Protein AF-Q5H669-F1 (afdb_monomer_lite)

Foldseek 3Di:
DDDDDDDDDDDPDPDDPPPPPCVQDPPDQDPVRLCVQLVDQVSLLVVLQCVVCVPADADPPPRDRAWDWDDDPNFIWTAHPVPRDIDGSCPPHPCPPPPDRSSVVSVVVRVVVNDHPDD

InterPro domains:
  IPR024442 Transposase, zinc-ribbon [PF12760] (42-86)

Radius of gyration: 26.29 Å; chains: 1; bounding box: 46×42×92 Å

Structure (mmCIF, N/CA/C/O backbone):
data_AF-Q5H669-F1
#
_entry.id   AF-Q5H669-F1
#
loop_
_atom_site.group_PDB
_atom_site.id
_atom_site.type_symbol
_atom_site.label_atom_id
_atom_site.label_alt_id
_atom_site.label_comp_id
_atom_site.label_asym_id
_atom_site.label_entity_id
_atom_site.label_seq_id
_atom_site.pdbx_PDB_ins_code
_atom_site.Cartn_x
_atom_site.Cartn_y
_atom_site.Cartn_z
_atom_site.occupancy
_atom_site.B_iso_or_equiv
_atom_site.auth_seq_id
_atom_site.auth_comp_id
_atom_site.auth_asym_id
_atom_site.auth_atom_id
_atom_site.pdbx_PDB_model_num
ATOM 1 N N . MET A 1 1 ? -26.158 -31.136 73.755 1.00 39.41 1 MET A N 1
ATOM 2 C CA . MET A 1 1 ? -25.946 -29.888 72.985 1.00 39.41 1 MET A CA 1
ATOM 3 C C . MET A 1 1 ? -26.723 -30.039 71.679 1.00 39.41 1 MET A C 1
ATOM 5 O O . MET A 1 1 ? -26.449 -30.995 70.977 1.00 39.41 1 MET A O 1
ATOM 9 N N . ARG A 1 2 ? -27.925 -29.436 71.608 1.00 33.06 2 ARG A N 1
ATOM 10 C CA . ARG A 1 2 ? -28.335 -28.363 70.656 1.00 33.06 2 ARG A CA 1
ATOM 11 C C . ARG A 1 2 ? -28.203 -28.812 69.182 1.00 33.06 2 ARG A C 1
ATOM 13 O O . ARG A 1 2 ? -27.090 -29.071 68.757 1.00 33.06 2 ARG A O 1
ATOM 20 N N . ALA A 1 3 ? -29.296 -29.130 68.469 1.00 31.98 3 ALA A N 1
ATOM 21 C CA . ALA A 1 3 ? -30.219 -28.200 67.771 1.00 31.98 3 ALA A CA 1
ATOM 22 C C . ALA A 1 3 ? -29.449 -27.351 66.725 1.00 31.98 3 ALA A C 1
ATOM 24 O O . ALA A 1 3 ? -28.397 -26.831 67.063 1.00 31.98 3 ALA A O 1
ATOM 25 N N . ASP A 1 4 ? -29.849 -27.123 65.473 1.00 35.94 4 ASP A N 1
ATOM 26 C CA . ASP A 1 4 ? -31.152 -27.145 64.809 1.00 35.94 4 ASP A CA 1
ATOM 27 C C . ASP A 1 4 ? -30.944 -26.831 63.299 1.00 35.94 4 ASP A C 1
ATOM 29 O O . ASP A 1 4 ? -29.912 -26.272 62.935 1.00 35.94 4 ASP A O 1
ATOM 33 N N . ARG A 1 5 ? -31.983 -27.090 62.491 1.00 38.28 5 ARG A N 1
ATOM 34 C CA . ARG A 1 5 ? -32.476 -26.297 61.336 1.00 38.28 5 ARG A CA 1
ATOM 35 C C . ARG A 1 5 ? -31.602 -25.947 60.115 1.00 38.28 5 ARG A C 1
ATOM 37 O O . ARG A 1 5 ? -30.738 -25.088 60.190 1.00 38.28 5 ARG A O 1
ATOM 44 N N . SER A 1 6 ? -32.127 -26.402 58.963 1.00 30.30 6 SER A N 1
ATOM 45 C CA . SER A 1 6 ? -32.455 -25.613 57.748 1.00 30.30 6 SER A CA 1
ATOM 46 C C . SER A 1 6 ? -31.275 -24.990 56.954 1.00 30.30 6 SER A C 1
ATOM 48 O O . SER A 1 6 ? -30.238 -24.680 57.500 1.00 30.30 6 SER A O 1
ATOM 50 N N . MET A 1 7 ? -31.290 -24.766 55.639 1.00 33.22 7 MET A N 1
ATOM 51 C CA . MET A 1 7 ? -32.346 -24.396 54.704 1.00 33.22 7 MET A CA 1
ATOM 52 C C . MET A 1 7 ? -31.971 -24.812 53.269 1.00 33.22 7 MET A C 1
ATOM 54 O O . MET A 1 7 ? -30.809 -24.836 52.876 1.00 33.22 7 MET A O 1
ATOM 58 N N . VAL A 1 8 ? -33.024 -25.070 52.504 1.00 39.28 8 VAL A N 1
ATOM 59 C CA . VAL A 1 8 ? -33.165 -25.035 51.043 1.00 39.28 8 VAL A CA 1
ATOM 60 C C . VAL A 1 8 ? -32.332 -23.932 50.359 1.00 39.28 8 VAL A C 1
ATOM 62 O O . VAL A 1 8 ? -32.359 -22.784 50.792 1.00 39.28 8 VAL A O 1
ATOM 65 N N . GLY A 1 9 ? -31.701 -24.247 49.222 1.00 34.09 9 GLY A N 1
ATOM 66 C CA . GLY A 1 9 ? -31.173 -23.262 48.266 1.00 34.09 9 GLY A CA 1
ATOM 67 C C . GLY A 1 9 ? -30.455 -23.926 47.083 1.00 34.09 9 GLY A C 1
ATOM 68 O O . GLY A 1 9 ? -29.857 -24.976 47.276 1.00 34.09 9 GLY A O 1
ATOM 69 N N . PRO A 1 10 ? -30.579 -23.411 45.849 1.00 42.34 10 PRO A N 1
ATOM 70 C CA . PRO A 1 10 ? -31.161 -24.201 44.772 1.00 42.34 10 PRO A CA 1
ATOM 71 C C . PRO A 1 10 ? -30.143 -24.828 43.818 1.00 42.34 10 PRO A C 1
ATOM 73 O O . PRO A 1 10 ? -29.050 -24.317 43.588 1.00 42.34 10 PRO A O 1
ATOM 76 N N . SER A 1 11 ? -30.599 -25.914 43.198 1.00 47.78 11 SER A N 1
ATOM 77 C CA . SER A 1 11 ? -30.165 -26.445 41.913 1.00 47.78 11 SER A CA 1
ATOM 78 C C . SER A 1 11 ? -29.749 -25.317 40.964 1.00 47.78 11 SER A C 1
ATOM 80 O O . SER A 1 11 ? -30.604 -24.631 40.401 1.00 47.78 11 SER A O 1
ATOM 82 N N . LEU A 1 12 ? -28.442 -25.124 40.767 1.00 39.88 12 LEU A N 1
ATOM 83 C CA . LEU A 1 12 ? -27.946 -24.276 39.688 1.00 39.88 12 LEU A CA 1
ATOM 84 C C . LEU A 1 12 ? -28.103 -25.051 38.386 1.00 39.88 12 LEU A C 1
ATOM 86 O O . LEU A 1 12 ? -27.281 -25.862 37.963 1.00 39.88 12 LEU A O 1
ATOM 90 N N . HIS A 1 13 ? -29.299 -24.824 37.866 1.00 42.03 13 HIS A N 1
ATOM 91 C CA . HIS A 1 13 ? -29.835 -25.134 36.568 1.00 42.03 13 HIS A CA 1
ATOM 92 C C . HIS A 1 13 ? -28.755 -25.106 35.486 1.00 42.03 13 HIS A C 1
ATOM 94 O O . HIS A 1 13 ? -27.937 -24.190 35.388 1.00 42.03 13 HIS A O 1
ATOM 100 N N . ARG A 1 14 ? -28.826 -26.123 34.634 1.00 45.94 14 ARG A N 1
ATOM 101 C CA . ARG A 1 14 ? -28.154 -26.289 33.349 1.00 45.94 14 ARG A CA 1
ATOM 102 C C . ARG A 1 14 ? -28.644 -25.235 32.338 1.00 45.94 14 ARG A C 1
ATOM 104 O O . ARG A 1 14 ? -28.899 -25.564 31.196 1.00 45.94 14 ARG A O 1
ATOM 111 N N . ASP A 1 15 ? -28.774 -23.977 32.747 1.00 42.88 15 ASP A N 1
ATOM 112 C CA . ASP A 1 15 ? -29.397 -22.909 31.970 1.00 42.88 15 ASP A CA 1
ATOM 113 C C . ASP A 1 15 ? -28.736 -21.571 32.288 1.00 42.88 15 ASP A C 1
ATOM 115 O O . ASP A 1 15 ? -29.270 -20.728 33.000 1.00 42.88 15 ASP A O 1
ATOM 119 N N . GLN A 1 16 ? -27.540 -21.378 31.739 1.00 43.59 16 GLN A N 1
ATOM 120 C CA . GLN A 1 16 ? -27.109 -20.062 31.264 1.00 43.59 16 GLN A CA 1
ATOM 121 C C . GLN A 1 16 ? -25.986 -20.211 30.233 1.00 43.59 16 GLN A C 1
ATOM 123 O O . GLN A 1 16 ? -24.957 -19.539 30.259 1.00 43.59 16 GLN A O 1
ATOM 128 N N . ILE A 1 17 ? -26.218 -21.071 29.238 1.00 46.16 17 ILE A N 1
ATOM 129 C CA . ILE A 1 17 ? -25.703 -20.761 27.908 1.00 46.16 17 ILE A CA 1
ATOM 130 C C . ILE A 1 17 ? -26.528 -19.551 27.479 1.00 46.16 17 ILE A C 1
ATOM 132 O O . ILE A 1 17 ? -27.633 -19.703 26.963 1.00 46.16 17 ILE A O 1
ATOM 136 N N . MET A 1 18 ? -26.032 -18.341 27.765 1.00 39.12 18 MET A N 1
ATOM 137 C CA . MET A 1 18 ? -26.493 -17.148 27.061 1.00 39.12 18 MET A CA 1
ATOM 138 C C . MET A 1 18 ? -26.518 -17.542 25.592 1.00 39.12 18 MET A C 1
ATOM 140 O O . MET A 1 18 ? -25.489 -17.977 25.070 1.00 39.12 18 MET A O 1
ATOM 144 N N . ALA A 1 19 ? -27.698 -17.516 24.974 1.00 44.31 19 ALA A N 1
ATOM 145 C CA . ALA A 1 19 ? -27.886 -17.889 23.585 1.00 44.31 19 ALA A CA 1
ATOM 146 C C . ALA A 1 19 ? -27.077 -16.911 22.728 1.00 44.31 19 ALA A C 1
ATOM 148 O O . ALA A 1 19 ? -27.572 -15.885 22.271 1.00 44.31 19 ALA A O 1
ATOM 149 N N . MET A 1 20 ? -25.785 -17.200 22.573 1.00 44.91 20 MET A N 1
ATOM 150 C CA . MET A 1 20 ? -24.870 -16.469 21.725 1.00 44.91 20 MET A CA 1
ATOM 151 C C . MET A 1 20 ? -25.367 -16.717 20.317 1.00 44.91 20 MET A C 1
ATOM 153 O O . MET A 1 20 ? -25.094 -17.755 19.711 1.00 44.91 20 MET A O 1
ATOM 157 N N . ASN A 1 21 ? -26.161 -15.780 19.816 1.00 50.25 21 ASN A N 1
ATOM 158 C CA . ASN A 1 21 ? -26.589 -15.795 18.442 1.00 50.25 21 ASN A CA 1
ATOM 159 C C . ASN A 1 21 ? -25.312 -15.795 17.590 1.00 50.25 21 ASN A C 1
ATOM 161 O O . ASN A 1 21 ? -24.580 -14.807 17.531 1.00 50.25 21 ASN A O 1
ATOM 165 N N . ARG A 1 22 ? -25.010 -16.933 16.959 1.00 47.12 22 ARG A N 1
ATOM 166 C CA . ARG A 1 22 ? -23.805 -17.114 16.134 1.00 47.12 22 ARG A CA 1
ATOM 167 C C . ARG A 1 22 ? -23.738 -16.104 14.981 1.00 47.12 22 ARG A C 1
ATOM 169 O O . ARG A 1 22 ? -22.657 -15.844 14.468 1.00 47.12 22 ARG A O 1
ATOM 176 N N . VAL A 1 23 ? -24.872 -15.498 14.612 1.00 49.41 23 VAL A N 1
ATOM 177 C CA . VAL A 1 23 ? -24.957 -14.403 13.634 1.00 49.41 23 VAL A CA 1
ATOM 178 C C . VAL A 1 23 ? -24.550 -13.052 14.247 1.00 49.41 23 VAL A C 1
ATOM 180 O O . VAL A 1 23 ? -24.017 -12.208 13.532 1.00 49.41 23 VAL A O 1
ATOM 183 N N . GLN A 1 24 ? -24.754 -12.846 15.556 1.00 47.97 24 GLN A N 1
ATOM 184 C CA . GLN A 1 24 ? -24.319 -11.646 16.293 1.00 47.97 24 GLN A CA 1
ATOM 185 C C . GLN A 1 24 ? -22.823 -11.681 16.651 1.00 47.97 24 GLN A C 1
ATOM 187 O O . GLN A 1 24 ? -22.191 -10.632 16.733 1.00 47.97 24 GLN A O 1
ATOM 192 N N . PHE A 1 25 ? -22.239 -12.873 16.808 1.00 49.97 25 PHE A N 1
ATOM 193 C CA . PHE A 1 25 ? -20.824 -13.061 17.140 1.00 49.97 25 PHE A CA 1
ATOM 194 C C . PHE A 1 25 ? -20.084 -13.790 16.019 1.00 49.97 25 PHE A C 1
ATOM 196 O O . PHE A 1 25 ? -19.598 -14.907 16.196 1.00 49.97 25 PHE A O 1
ATOM 203 N N . GLN A 1 26 ? -19.985 -13.167 14.844 1.00 50.19 26 GLN A N 1
ATOM 204 C CA . GLN A 1 26 ? -19.029 -13.651 13.850 1.00 50.19 26 GLN A CA 1
ATOM 205 C C . GLN A 1 26 ? -17.614 -13.564 14.443 1.00 50.19 26 GLN A C 1
ATOM 207 O O . GLN A 1 26 ? -17.241 -12.541 15.025 1.00 50.19 26 GLN A O 1
ATOM 212 N N . ALA A 1 27 ? -16.836 -14.643 14.317 1.00 58.41 27 ALA A N 1
ATOM 213 C CA . ALA A 1 27 ? -15.455 -14.739 14.787 1.00 58.41 27 ALA A CA 1
ATOM 214 C C . ALA A 1 27 ? -14.539 -13.819 13.958 1.00 58.41 27 ALA A C 1
ATOM 216 O O . ALA A 1 27 ? -13.837 -14.247 13.047 1.00 58.41 27 ALA A O 1
ATOM 217 N N . GLY A 1 28 ? -14.601 -12.522 14.245 1.00 69.44 28 GLY A N 1
ATOM 218 C CA . GLY A 1 28 ? -13.731 -11.503 13.679 1.00 69.44 28 GLY A CA 1
ATOM 219 C C . GLY A 1 28 ? -12.547 -11.197 14.591 1.00 69.44 28 GLY A C 1
ATOM 220 O O . GLY A 1 28 ? -12.506 -11.572 15.763 1.00 69.44 28 GLY A O 1
ATOM 221 N N . LEU A 1 29 ? -11.583 -10.447 14.058 1.00 82.06 29 LEU A N 1
ATOM 222 C CA . LEU A 1 29 ? -10.490 -9.890 14.849 1.00 82.06 29 LEU A CA 1
ATOM 223 C C . LEU A 1 29 ? -11.065 -9.069 16.025 1.00 82.06 29 LEU A C 1
ATOM 225 O O . LEU A 1 29 ? -12.019 -8.303 15.853 1.00 82.06 29 LEU A O 1
ATOM 229 N N . SER A 1 30 ? -10.526 -9.236 17.236 1.00 86.88 30 SER A N 1
ATOM 230 C CA . SER A 1 30 ? -10.908 -8.397 18.383 1.00 86.88 30 SER A CA 1
ATOM 231 C C . SER A 1 30 ? -10.312 -6.991 18.247 1.00 86.88 30 SER A C 1
ATOM 233 O O . SER A 1 30 ? -9.322 -6.806 17.539 1.00 86.88 30 SER A O 1
ATOM 235 N N . LEU A 1 31 ? -10.869 -5.989 18.940 1.00 87.81 31 LEU A N 1
ATOM 236 C CA . LEU A 1 31 ? -10.346 -4.616 18.853 1.00 87.81 31 LEU A CA 1
ATOM 237 C C . LEU A 1 31 ? -8.905 -4.510 19.370 1.00 87.81 31 LEU A C 1
ATOM 239 O O . LEU A 1 31 ? -8.081 -3.931 18.663 1.00 87.81 31 LEU A O 1
ATOM 243 N N . PRO A 1 32 ? -8.543 -5.116 20.519 1.00 90.94 32 PRO A N 1
ATOM 244 C CA . PRO A 1 32 ? -7.150 -5.133 20.955 1.00 90.94 32 PRO A CA 1
ATOM 245 C C . PRO A 1 32 ? -6.222 -5.810 19.938 1.00 90.94 32 PRO A C 1
ATOM 247 O O . PRO A 1 32 ? -5.134 -5.306 19.662 1.00 90.94 32 PRO A O 1
ATOM 250 N N . ALA A 1 33 ? -6.657 -6.916 19.323 1.00 89.38 33 ALA A N 1
ATOM 251 C CA . ALA A 1 33 ? -5.865 -7.604 18.306 1.00 89.38 33 ALA A CA 1
ATOM 252 C C . ALA A 1 33 ? -5.722 -6.773 17.017 1.00 89.38 33 ALA A C 1
ATOM 254 O O . ALA A 1 33 ? -4.645 -6.751 16.421 1.00 89.38 33 ALA A O 1
ATOM 255 N N . PHE A 1 34 ? -6.765 -6.037 16.619 1.00 90.88 34 PHE A N 1
ATOM 256 C CA . PHE A 1 34 ? -6.712 -5.077 15.517 1.00 90.88 34 PHE A CA 1
ATOM 257 C C . PHE A 1 34 ? -5.699 -3.968 15.800 1.00 90.88 34 PHE A C 1
ATOM 259 O O . PHE A 1 34 ? -4.809 -3.731 14.988 1.00 90.88 34 PHE A O 1
ATOM 266 N N . LEU A 1 35 ? -5.777 -3.332 16.971 1.00 91.50 35 LEU A N 1
ATOM 267 C CA . LEU A 1 35 ? -4.857 -2.259 17.353 1.00 91.50 35 LEU A CA 1
ATOM 268 C C . LEU A 1 35 ? -3.409 -2.745 17.463 1.00 91.50 35 LEU A C 1
ATOM 270 O O . LEU A 1 35 ? -2.498 -2.005 17.113 1.00 91.50 35 LEU A O 1
ATOM 274 N N . LYS A 1 36 ? -3.187 -3.995 17.883 1.00 91.75 36 LYS A N 1
ATOM 275 C CA . LYS A 1 36 ? -1.853 -4.610 17.887 1.00 91.75 36 LYS A CA 1
ATOM 276 C C . LYS A 1 36 ? -1.306 -4.820 16.470 1.00 91.75 3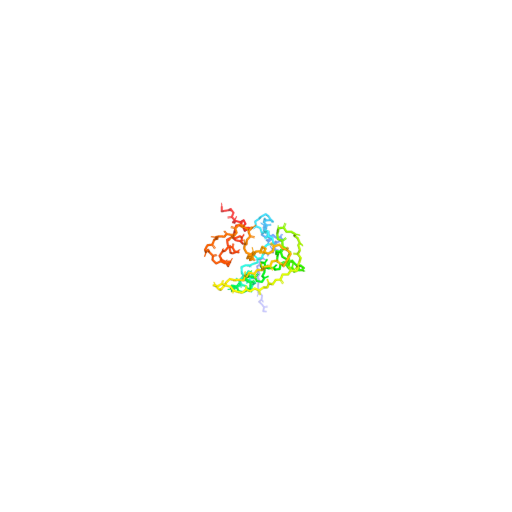6 LYS A C 1
ATOM 278 O O . LYS A 1 36 ? -0.114 -4.627 16.244 1.00 91.75 36 LYS A O 1
ATOM 283 N N . ARG A 1 37 ? -2.162 -5.228 15.525 1.00 89.31 37 ARG A N 1
ATOM 284 C CA . ARG A 1 37 ? -1.777 -5.551 14.140 1.00 89.31 37 ARG A CA 1
ATOM 285 C C . ARG A 1 37 ? -1.674 -4.324 13.227 1.00 89.31 37 ARG A C 1
ATOM 287 O O . ARG A 1 37 ? -0.884 -4.355 12.293 1.00 89.31 37 ARG A O 1
ATOM 294 N N . TYR A 1 38 ? -2.447 -3.271 13.490 1.00 93.19 38 TYR A N 1
ATOM 295 C CA 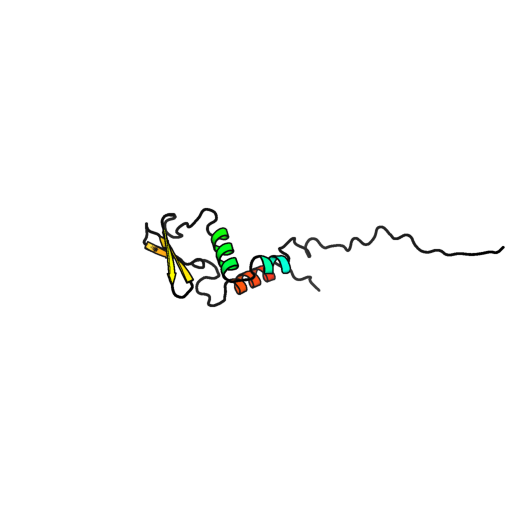. TYR A 1 38 ? -2.584 -2.071 12.647 1.00 93.19 38 TYR A CA 1
ATOM 296 C C . TYR A 1 38 ? -2.407 -0.769 13.454 1.00 93.19 38 TYR A C 1
ATOM 298 O O . TYR A 1 38 ? -3.062 0.245 13.200 1.00 93.19 38 TYR A O 1
ATOM 306 N N . GLY A 1 39 ? -1.564 -0.803 14.486 1.00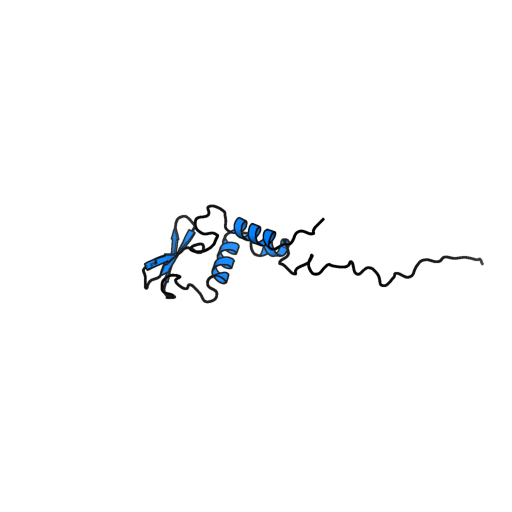 88.38 39 GLY A N 1
ATOM 307 C CA . GLY A 1 39 ? -1.388 0.285 15.450 1.00 88.38 39 GLY A CA 1
ATOM 308 C C . GLY A 1 39 ? -0.679 1.512 14.880 1.00 88.38 39 GLY A C 1
ATOM 309 O O . GLY A 1 39 ? -0.956 2.631 15.313 1.00 88.38 39 GLY A O 1
ATOM 310 N N . ASN A 1 40 ? 0.186 1.326 13.882 1.00 93.19 40 ASN A N 1
ATOM 311 C CA . ASN A 1 40 ? 0.920 2.405 13.218 1.00 93.19 40 ASN A CA 1
ATOM 312 C C . ASN A 1 40 ? 0.884 2.297 11.679 1.00 93.19 40 ASN A C 1
ATOM 314 O O . ASN A 1 40 ? 0.422 1.302 11.118 1.00 93.19 40 ASN A O 1
ATOM 318 N N . ALA A 1 41 ? 1.357 3.346 10.996 1.00 90.88 41 ALA A N 1
ATOM 319 C CA . ALA A 1 41 ? 1.327 3.439 9.534 1.00 90.88 41 ALA A CA 1
ATOM 320 C C . ALA A 1 41 ? 2.141 2.328 8.849 1.00 90.88 41 ALA A C 1
ATOM 322 O O . ALA A 1 41 ? 1.628 1.683 7.938 1.00 90.88 41 ALA A O 1
ATOM 323 N N . GLN A 1 42 ? 3.349 2.041 9.340 1.00 92.31 42 GLN A N 1
ATOM 324 C CA . GLN A 1 42 ? 4.231 1.014 8.779 1.00 92.31 42 GLN A CA 1
ATOM 325 C C . GLN A 1 42 ? 3.604 -0.385 8.851 1.00 92.31 42 GLN A C 1
ATOM 327 O O . GLN A 1 42 ? 3.642 -1.132 7.878 1.00 92.31 42 GLN A O 1
ATOM 332 N N . GLN A 1 43 ? 2.969 -0.729 9.974 1.00 94.50 43 GLN A N 1
ATOM 333 C CA . GLN A 1 43 ? 2.238 -1.989 10.123 1.00 94.50 43 GLN A CA 1
ATOM 334 C C . GLN A 1 43 ? 1.085 -2.104 9.120 1.00 94.50 43 GLN A C 1
ATOM 336 O O . GLN A 1 43 ? 0.857 -3.171 8.550 1.00 94.50 43 GLN A O 1
ATOM 341 N N . CYS A 1 44 ? 0.364 -1.004 8.886 1.00 93.44 44 CYS A N 1
ATOM 342 C CA . CYS A 1 44 ? -0.715 -0.971 7.905 1.00 93.44 44 CYS A CA 1
ATOM 343 C C . CYS A 1 44 ? -0.181 -1.171 6.482 1.00 93.44 44 CYS A C 1
ATOM 345 O O . CYS A 1 44 ? -0.751 -1.953 5.723 1.00 93.44 44 CYS A O 1
ATOM 347 N N . GLU A 1 45 ? 0.912 -0.489 6.128 1.00 93.19 45 GLU A N 1
ATOM 348 C CA . GLU A 1 45 ? 1.554 -0.619 4.818 1.00 93.19 45 GLU A CA 1
ATOM 349 C C . GLU A 1 45 ? 2.064 -2.038 4.591 1.00 93.19 45 GLU A C 1
ATOM 351 O O . GLU A 1 45 ? 1.724 -2.651 3.587 1.00 93.19 45 GLU A O 1
ATOM 356 N N . GLN A 1 46 ? 2.783 -2.611 5.555 1.00 93.25 46 GLN A N 1
ATOM 357 C CA . GLN A 1 46 ? 3.274 -3.983 5.457 1.00 93.25 46 GLN A CA 1
ATOM 358 C C . GLN A 1 46 ? 2.125 -4.989 5.309 1.00 93.25 46 GLN A C 1
ATOM 360 O O . GLN A 1 46 ? 2.196 -5.901 4.487 1.00 93.25 46 GLN A O 1
ATOM 365 N N . ALA A 1 47 ? 1.045 -4.824 6.076 1.00 92.25 47 ALA A N 1
ATOM 366 C CA . ALA A 1 47 ? -0.109 -5.707 5.967 1.00 92.25 47 ALA A CA 1
ATOM 367 C C . ALA A 1 47 ? -0.794 -5.604 4.595 1.00 92.25 47 ALA A C 1
ATOM 369 O O . ALA A 1 47 ? -1.212 -6.625 4.048 1.00 92.25 47 ALA A O 1
ATOM 370 N N . LEU A 1 48 ? -0.891 -4.396 4.030 1.00 92.75 48 LEU A N 1
ATOM 371 C CA . LEU A 1 48 ? -1.450 -4.193 2.697 1.00 92.75 48 LEU A CA 1
ATOM 372 C C . LEU A 1 48 ? -0.511 -4.719 1.596 1.00 92.75 48 LEU A C 1
ATOM 374 O O . LEU A 1 48 ? -0.995 -5.317 0.638 1.00 92.75 48 LEU A O 1
ATOM 378 N N . GLU A 1 49 ? 0.807 -4.565 1.745 1.00 93.69 49 GLU A N 1
ATOM 379 C CA . GLU A 1 49 ? 1.829 -5.111 0.835 1.00 93.69 49 GLU A CA 1
ATOM 380 C C . GLU A 1 49 ? 1.728 -6.635 0.758 1.00 93.69 49 GLU A C 1
ATOM 382 O O . GLU A 1 49 ? 1.543 -7.173 -0.330 1.00 93.69 49 GLU A O 1
ATOM 387 N N . ILE A 1 50 ? 1.710 -7.318 1.906 1.00 93.19 50 ILE A N 1
ATOM 388 C CA . ILE A 1 50 ? 1.557 -8.780 1.976 1.00 93.19 50 ILE A CA 1
ATOM 389 C C . ILE A 1 50 ? 0.208 -9.227 1.403 1.00 93.19 50 ILE A C 1
ATOM 391 O O . ILE A 1 50 ? 0.141 -10.210 0.671 1.00 93.19 50 ILE A O 1
ATOM 395 N N . SER A 1 51 ? -0.877 -8.511 1.718 1.00 90.69 51 SER A N 1
ATOM 396 C CA . SER A 1 51 ? -2.210 -8.860 1.215 1.00 90.69 51 SER A CA 1
ATOM 397 C C . SER A 1 51 ? -2.317 -8.721 -0.302 1.00 90.69 51 SER A C 1
ATOM 399 O O . SER A 1 51 ? -3.057 -9.475 -0.928 1.00 90.69 51 SER A O 1
ATOM 401 N N . ARG A 1 52 ? -1.644 -7.728 -0.885 1.00 90.44 52 ARG A N 1
ATOM 402 C CA . ARG A 1 52 ? -1.707 -7.440 -2.320 1.00 90.44 52 ARG A CA 1
ATOM 403 C C . ARG A 1 52 ? -0.740 -8.312 -3.118 1.00 90.44 52 ARG A C 1
ATOM 405 O O . ARG A 1 52 ? -1.057 -8.721 -4.231 1.00 90.44 52 ARG A O 1
ATOM 412 N N . TRP A 1 53 ? 0.430 -8.571 -2.549 1.00 93.56 53 TRP A N 1
ATOM 413 C CA . TRP A 1 53 ? 1.574 -9.193 -3.202 1.00 93.56 53 TRP A CA 1
ATOM 414 C C . TRP A 1 53 ? 2.227 -10.225 -2.270 1.00 93.56 53 TRP A C 1
ATOM 416 O O . TRP A 1 53 ? 3.345 -10.019 -1.794 1.00 93.56 53 TRP A O 1
ATOM 426 N N . PRO A 1 54 ? 1.552 -11.359 -2.002 1.00 92.50 54 PRO A N 1
ATOM 427 C CA . PRO A 1 54 ? 2.011 -12.339 -1.015 1.00 92.50 54 PRO A CA 1
ATOM 428 C C . PRO A 1 54 ? 3.351 -12.993 -1.375 1.00 92.50 54 PRO A C 1
ATOM 430 O O . PRO A 1 54 ? 4.078 -13.417 -0.484 1.00 92.50 54 PRO A O 1
ATOM 433 N N . GLN A 1 55 ? 3.683 -13.057 -2.667 1.00 93.44 55 GLN A N 1
ATOM 434 C CA . GLN A 1 55 ? 4.931 -13.629 -3.193 1.00 93.44 55 GLN A CA 1
ATOM 435 C C . GLN A 1 55 ? 5.888 -12.551 -3.734 1.00 93.44 55 GLN A C 1
ATOM 437 O O . GLN A 1 55 ? 6.803 -12.846 -4.498 1.00 93.44 55 GLN A O 1
ATOM 442 N N . GLY A 1 56 ? 5.667 -11.286 -3.366 1.00 94.06 56 GLY A N 1
ATOM 443 C CA . GLY A 1 56 ? 6.391 -10.141 -3.912 1.00 94.06 56 GLY A CA 1
ATOM 444 C C . GLY A 1 56 ? 5.642 -9.427 -5.037 1.00 94.06 56 GLY A C 1
ATOM 445 O O . GLY A 1 56 ? 4.580 -9.857 -5.493 1.00 94.06 56 GLY A O 1
ATOM 446 N N . PHE A 1 57 ? 6.178 -8.271 -5.433 1.00 94.56 57 PHE A N 1
ATOM 447 C CA . PHE A 1 57 ? 5.524 -7.348 -6.359 1.00 94.56 57 PHE A CA 1
ATOM 448 C C . PHE A 1 57 ? 5.194 -8.004 -7.702 1.00 94.56 57 PHE A C 1
ATOM 450 O O . PHE A 1 57 ? 6.058 -8.580 -8.362 1.00 94.56 57 PHE A O 1
ATOM 457 N N . VAL A 1 58 ? 3.952 -7.812 -8.144 1.00 95.25 58 VAL A N 1
ATOM 458 C CA . VAL A 1 58 ? 3.491 -8.149 -9.492 1.00 95.25 58 VAL A CA 1
ATOM 459 C C . VAL A 1 58 ? 2.922 -6.888 -10.129 1.00 95.25 58 VAL A C 1
ATOM 461 O O . VAL A 1 58 ? 2.011 -6.258 -9.580 1.00 95.25 58 VAL A O 1
ATOM 464 N N . CYS A 1 59 ? 3.457 -6.510 -11.292 1.00 94.69 59 CYS A N 1
ATOM 465 C CA . CYS A 1 59 ? 3.003 -5.325 -12.003 1.00 94.69 59 CYS A CA 1
ATOM 466 C C . CYS A 1 59 ? 1.532 -5.476 -12.429 1.00 94.69 59 CYS A C 1
ATOM 468 O O . CYS A 1 59 ? 1.215 -6.404 -13.174 1.00 94.69 59 CYS A O 1
ATOM 470 N N . PRO A 1 60 ? 0.638 -4.531 -12.078 1.00 91.44 60 PRO A N 1
ATOM 471 C CA . PRO A 1 60 ? -0.777 -4.620 -12.446 1.00 91.44 60 PRO A CA 1
ATOM 472 C C . PRO A 1 60 ? -1.038 -4.443 -13.951 1.00 91.44 60 PRO A C 1
ATOM 474 O O . PRO A 1 60 ? -2.148 -4.691 -14.403 1.00 91.44 60 PRO A O 1
ATOM 477 N N . ARG A 1 61 ? -0.046 -3.983 -14.732 1.00 93.94 61 ARG A N 1
ATOM 478 C CA . ARG A 1 61 ? -0.187 -3.750 -16.180 1.00 93.94 61 ARG A CA 1
ATOM 479 C C . ARG A 1 61 ? 0.286 -4.929 -17.028 1.00 93.94 61 ARG A C 1
ATOM 481 O O . ARG A 1 61 ? -0.373 -5.264 -18.001 1.00 93.94 61 ARG A O 1
ATOM 488 N N . CYS A 1 62 ? 1.449 -5.498 -16.712 1.00 95.56 62 CYS A N 1
ATOM 489 C CA . CYS A 1 62 ? 2.098 -6.514 -17.550 1.00 95.56 62 CYS A CA 1
ATOM 490 C C . CYS A 1 62 ? 2.464 -7.803 -16.803 1.00 95.56 62 CYS A C 1
ATOM 492 O O . CYS A 1 62 ? 3.151 -8.642 -17.372 1.00 95.56 62 CYS A O 1
ATOM 494 N N . ALA A 1 63 ? 2.071 -7.941 -15.532 1.00 95.00 63 ALA A N 1
ATOM 495 C CA . ALA A 1 63 ? 2.368 -9.087 -14.667 1.00 95.00 63 ALA A CA 1
ATOM 496 C C . ALA A 1 63 ? 3.862 -9.395 -14.424 1.00 95.00 63 ALA A C 1
ATOM 498 O O . ALA A 1 63 ? 4.182 -10.341 -13.709 1.00 95.00 63 ALA A O 1
ATOM 499 N N . ALA A 1 64 ? 4.791 -8.584 -14.938 1.00 96.31 64 ALA A N 1
ATOM 500 C CA . ALA A 1 64 ? 6.209 -8.728 -14.630 1.00 96.31 64 ALA A CA 1
ATOM 501 C C . ALA A 1 64 ? 6.487 -8.483 -13.137 1.00 96.31 64 ALA A C 1
ATOM 503 O O . ALA A 1 64 ? 5.873 -7.615 -12.507 1.00 96.31 64 ALA A O 1
ATOM 504 N N . THR A 1 65 ? 7.452 -9.221 -12.596 1.00 96.44 65 THR A N 1
ATOM 505 C CA . THR A 1 65 ? 7.868 -9.153 -11.185 1.00 96.44 65 THR A CA 1
ATOM 506 C C . THR A 1 65 ? 9.102 -8.281 -10.971 1.00 96.44 65 THR A C 1
ATOM 508 O O . THR A 1 65 ? 9.301 -7.741 -9.884 1.00 96.44 65 THR A O 1
ATOM 511 N N . ALA A 1 66 ? 9.920 -8.091 -12.011 1.00 96.25 66 ALA A N 1
ATOM 512 C CA . ALA A 1 66 ? 11.095 -7.233 -11.955 1.00 96.25 66 ALA A CA 1
ATOM 513 C C . ALA A 1 66 ? 10.689 -5.758 -11.777 1.00 96.25 66 ALA A C 1
ATOM 515 O O . ALA A 1 66 ? 9.892 -5.199 -12.545 1.00 96.25 66 ALA A O 1
ATOM 516 N N . HIS A 1 67 ? 11.224 -5.133 -10.730 1.00 96.81 67 HIS A N 1
ATOM 517 C CA . HIS A 1 67 ? 10.866 -3.778 -10.335 1.00 96.81 67 HIS A CA 1
ATOM 518 C C . HIS A 1 67 ? 11.987 -3.092 -9.551 1.00 96.81 67 HIS A C 1
ATOM 520 O O . HIS A 1 67 ? 12.855 -3.750 -8.980 1.00 96.81 67 HIS A O 1
ATOM 526 N N . SER A 1 68 ? 11.921 -1.765 -9.476 1.00 96.62 68 SER A N 1
ATOM 527 C CA . SER A 1 68 ? 12.632 -0.964 -8.482 1.00 96.62 68 SER A CA 1
ATOM 528 C C . SER A 1 68 ? 11.652 -0.405 -7.449 1.00 96.62 68 SER A C 1
ATOM 530 O O . SER A 1 68 ? 10.478 -0.169 -7.750 1.00 96.62 68 SER A O 1
ATOM 532 N N . ARG A 1 69 ? 12.126 -0.206 -6.215 1.00 95.56 69 ARG A N 1
ATOM 533 C CA . ARG A 1 69 ? 11.362 0.379 -5.104 1.00 95.56 69 ARG A CA 1
ATOM 534 C C . ARG A 1 69 ? 11.999 1.705 -4.708 1.00 95.56 69 ARG A C 1
ATOM 536 O O . ARG A 1 69 ? 13.208 1.762 -4.509 1.00 95.56 69 ARG A O 1
ATOM 543 N N . PHE A 1 70 ? 11.197 2.755 -4.568 1.00 95.31 70 PHE A N 1
ATOM 544 C CA . PHE A 1 70 ? 11.674 4.066 -4.122 1.00 95.31 70 PHE A CA 1
ATOM 545 C C . PHE A 1 70 ? 10.618 4.812 -3.303 1.00 95.31 70 PHE A C 1
ATOM 547 O O . PHE A 1 70 ? 9.439 4.461 -3.309 1.00 95.31 70 PHE A O 1
ATOM 554 N N . GLN A 1 71 ? 11.052 5.845 -2.583 1.00 94.38 71 GLN A N 1
ATOM 555 C CA . GLN A 1 71 ? 10.193 6.708 -1.773 1.00 94.38 71 GLN A CA 1
ATOM 556 C C . GLN A 1 71 ? 10.053 8.077 -2.432 1.00 94.38 71 GLN A C 1
ATOM 558 O O . GLN A 1 71 ? 11.041 8.662 -2.871 1.00 94.38 71 GLN A O 1
ATOM 563 N N . ARG A 1 72 ? 8.835 8.621 -2.460 1.00 92.38 72 ARG A N 1
ATOM 564 C CA . ARG A 1 72 ? 8.576 9.997 -2.902 1.00 92.38 72 ARG A CA 1
ATOM 565 C C . ARG A 1 72 ? 7.490 10.618 -2.029 1.00 92.38 72 ARG A C 1
ATOM 567 O O . ARG A 1 72 ? 6.412 10.049 -1.903 1.00 92.38 72 ARG A O 1
ATOM 574 N N . HIS A 1 73 ? 7.771 11.781 -1.436 1.00 89.25 73 HIS A N 1
ATOM 575 C CA . HIS A 1 73 ? 6.855 12.480 -0.516 1.00 89.25 73 HIS A CA 1
ATOM 576 C C . HIS A 1 73 ? 6.311 11.570 0.608 1.00 89.25 73 HIS A C 1
ATOM 578 O O . HIS A 1 73 ? 5.124 11.593 0.916 1.00 89.25 73 HIS A O 1
ATOM 584 N N . GLY A 1 74 ? 7.171 10.714 1.174 1.00 86.81 74 GLY A N 1
ATOM 585 C CA . GLY A 1 74 ? 6.788 9.769 2.232 1.00 86.81 74 GLY A CA 1
ATOM 586 C C . GLY A 1 74 ? 5.896 8.608 1.775 1.00 86.81 74 GLY A C 1
ATOM 587 O O . GLY A 1 74 ? 5.344 7.913 2.616 1.00 86.81 74 GLY A O 1
ATOM 588 N N . THR A 1 75 ? 5.724 8.403 0.464 1.00 89.00 75 THR A N 1
ATOM 589 C CA . THR A 1 75 ? 4.974 7.275 -0.104 1.00 89.00 75 THR A CA 1
ATOM 590 C C . THR A 1 75 ? 5.906 6.336 -0.862 1.00 89.00 75 THR A C 1
ATOM 592 O O . THR A 1 75 ? 6.704 6.779 -1.694 1.00 89.00 75 THR A O 1
ATOM 595 N N . THR A 1 76 ? 5.750 5.033 -0.622 1.00 93.06 76 THR A N 1
ATOM 596 C CA . THR A 1 76 ? 6.473 3.982 -1.345 1.00 93.06 76 THR A CA 1
ATOM 597 C C . THR A 1 76 ? 5.882 3.767 -2.738 1.00 93.06 76 THR A C 1
ATOM 599 O O . THR A 1 76 ? 4.672 3.563 -2.886 1.00 93.06 76 THR A O 1
ATOM 602 N N . TYR A 1 77 ? 6.747 3.731 -3.748 1.00 95.19 77 TYR A N 1
ATOM 603 C CA . TYR A 1 77 ? 6.411 3.394 -5.126 1.00 95.19 77 TYR A CA 1
ATOM 604 C C . TYR A 1 77 ? 7.225 2.202 -5.619 1.00 95.19 77 TYR A C 1
ATOM 606 O O . TYR A 1 77 ? 8.394 2.026 -5.270 1.00 95.19 77 TYR A O 1
ATOM 614 N N . TRP A 1 78 ? 6.589 1.423 -6.488 1.00 96.44 78 TRP A N 1
ATOM 615 C CA . TRP A 1 78 ? 7.189 0.350 -7.261 1.00 96.44 78 TRP A CA 1
ATOM 616 C C . TRP A 1 78 ? 7.140 0.737 -8.732 1.00 96.44 78 TRP A C 1
ATOM 618 O O . TRP A 1 78 ? 6.079 1.087 -9.256 1.00 96.44 78 TRP A O 1
ATOM 628 N N . GLN A 1 79 ? 8.282 0.671 -9.403 1.00 97.19 79 GLN A N 1
ATOM 629 C CA . GLN A 1 79 ? 8.381 0.887 -10.839 1.00 97.19 79 GLN A CA 1
ATOM 630 C C . GLN A 1 79 ? 8.752 -0.418 -11.519 1.00 97.19 79 GLN A C 1
ATOM 632 O O . GLN A 1 79 ? 9.817 -0.978 -11.278 1.00 97.19 79 GLN A O 1
ATOM 637 N N . CYS A 1 80 ? 7.870 -0.894 -12.391 1.00 97.38 80 CYS A N 1
ATOM 638 C CA . CYS A 1 80 ? 8.142 -2.075 -13.197 1.00 97.38 80 CYS A CA 1
ATOM 639 C C . CYS A 1 80 ? 9.265 -1.786 -14.200 1.00 97.38 80 CYS A C 1
ATOM 641 O O . CYS A 1 80 ? 9.217 -0.772 -14.896 1.00 97.38 80 CYS A O 1
ATOM 643 N N . THR A 1 81 ? 10.239 -2.686 -14.325 1.00 96.94 81 THR A N 1
ATOM 644 C CA . THR A 1 81 ? 11.340 -2.525 -15.291 1.00 96.94 81 THR A CA 1
ATOM 645 C C . THR A 1 81 ? 10.941 -2.903 -16.717 1.00 96.94 81 THR A C 1
ATOM 647 O O . THR A 1 81 ? 11.534 -2.396 -17.659 1.00 96.94 81 THR A O 1
ATOM 650 N N . ALA A 1 82 ? 9.912 -3.741 -16.892 1.00 96.69 82 ALA A N 1
ATOM 651 C CA . ALA A 1 82 ? 9.460 -4.193 -18.210 1.00 96.69 82 ALA A CA 1
ATOM 652 C C . ALA A 1 82 ? 8.578 -3.166 -18.937 1.00 96.69 82 ALA A C 1
ATOM 654 O O . ALA A 1 82 ? 8.657 -3.027 -20.152 1.00 96.69 82 ALA A O 1
ATOM 655 N N . CYS A 1 83 ? 7.706 -2.457 -18.210 1.00 96.50 83 CYS A N 1
ATOM 656 C CA . CYS A 1 83 ? 6.749 -1.521 -18.815 1.00 96.50 83 CYS A CA 1
ATOM 657 C C . CYS A 1 83 ? 6.830 -0.088 -18.270 1.00 96.50 83 CYS A C 1
ATOM 659 O O . CYS A 1 83 ? 5.971 0.730 -18.604 1.00 96.50 83 CYS A O 1
ATOM 661 N N . TYR A 1 84 ? 7.804 0.192 -17.394 1.00 95.75 84 TYR A N 1
ATOM 662 C CA . TYR A 1 84 ? 8.061 1.486 -16.740 1.00 95.75 84 TYR A CA 1
ATOM 663 C C . TYR A 1 84 ? 6.881 2.082 -15.960 1.00 95.75 84 TYR A C 1
ATOM 665 O O . TYR A 1 84 ? 6.927 3.225 -15.507 1.00 95.75 84 TYR A O 1
ATOM 673 N N . ARG A 1 85 ? 5.815 1.302 -15.745 1.00 95.06 85 ARG A N 1
ATOM 674 C CA . ARG A 1 85 ? 4.657 1.738 -14.971 1.00 95.06 85 ARG A CA 1
ATOM 675 C C . ARG A 1 85 ? 5.041 1.876 -13.503 1.00 95.06 85 ARG A C 1
ATOM 677 O O . ARG A 1 85 ? 5.510 0.920 -12.886 1.00 95.06 85 ARG A O 1
ATOM 684 N N . GLN A 1 86 ? 4.759 3.050 -12.952 1.00 95.19 86 GLN A N 1
ATOM 685 C CA . GLN A 1 86 ? 4.820 3.312 -11.520 1.00 95.19 86 GLN A CA 1
ATOM 686 C C . GLN A 1 86 ? 3.490 2.941 -10.858 1.00 95.19 86 GLN A C 1
ATOM 688 O O . GLN A 1 86 ? 2.409 3.122 -11.425 1.00 95.19 86 GLN A O 1
ATOM 693 N N . THR A 1 87 ? 3.564 2.360 -9.670 1.00 94.69 87 THR A N 1
ATOM 694 C CA . THR A 1 87 ? 2.418 1.887 -8.892 1.00 94.69 87 THR A CA 1
ATOM 695 C C . THR A 1 87 ? 2.729 2.095 -7.422 1.00 94.69 87 THR A C 1
ATOM 697 O O . THR A 1 87 ? 3.784 1.683 -6.947 1.00 94.69 87 THR A O 1
ATOM 700 N N . SER A 1 88 ? 1.829 2.763 -6.703 1.00 94.31 88 SER A N 1
ATOM 701 C CA . SER A 1 88 ? 1.891 2.806 -5.245 1.00 94.31 88 SER A CA 1
ATOM 702 C C . SER A 1 88 ? 1.169 1.592 -4.672 1.00 94.31 88 SER A C 1
ATOM 704 O O . SER A 1 88 ? 0.433 0.887 -5.369 1.00 94.31 88 SER A O 1
ATOM 706 N N . LEU A 1 89 ? 1.321 1.382 -3.370 1.00 93.00 89 LEU A N 1
ATOM 707 C CA . LEU A 1 89 ? 0.631 0.302 -2.674 1.00 93.00 89 LEU A CA 1
ATOM 708 C C . LEU A 1 89 ? -0.906 0.416 -2.759 1.00 93.00 89 LEU A C 1
ATOM 710 O O . LEU A 1 89 ? -1.621 -0.584 -2.713 1.00 93.00 89 LEU A O 1
ATOM 714 N N . ARG A 1 90 ? -1.413 1.647 -2.909 1.00 92.88 90 ARG A N 1
ATOM 715 C CA . ARG A 1 90 ? -2.846 1.969 -2.964 1.00 92.88 90 ARG A CA 1
ATOM 716 C C . ARG A 1 90 ? -3.402 1.993 -4.388 1.00 92.88 90 ARG A C 1
ATOM 718 O O . ARG A 1 90 ? -4.622 1.983 -4.538 1.00 92.88 90 ARG A O 1
ATOM 725 N N . SER A 1 91 ? -2.550 2.021 -5.414 1.00 92.25 91 SER A N 1
ATOM 726 C CA . SER A 1 91 ? -2.984 2.177 -6.805 1.00 92.25 91 SER A CA 1
ATOM 727 C C . SER A 1 91 ? -3.935 1.060 -7.243 1.00 92.25 91 SER A C 1
ATOM 729 O O . SER A 1 91 ? -3.639 -0.127 -7.083 1.00 92.25 91 SER A O 1
ATOM 731 N N . GLY A 1 92 ? -5.078 1.428 -7.821 1.00 87.50 92 GLY A N 1
ATOM 732 C CA . GLY A 1 92 ? -6.105 0.473 -8.247 1.00 87.50 92 GLY A CA 1
ATOM 733 C C . GLY A 1 92 ? -6.820 -0.247 -7.096 1.00 87.50 92 GLY A C 1
ATOM 734 O O . GLY A 1 92 ? -7.364 -1.326 -7.301 1.00 87.50 92 GLY A O 1
ATOM 735 N N . THR A 1 93 ? -6.788 0.301 -5.879 1.00 90.38 93 THR A N 1
ATOM 736 C CA . THR A 1 93 ? -7.639 -0.143 -4.759 1.00 90.38 93 THR A CA 1
ATOM 737 C C . THR A 1 93 ? -8.726 0.893 -4.482 1.00 90.38 93 THR A C 1
ATOM 739 O O . THR A 1 93 ? -8.635 2.029 -4.938 1.00 90.38 93 THR A O 1
ATOM 742 N N . VAL A 1 94 ? -9.710 0.560 -3.644 1.00 90.38 94 VAL A N 1
ATOM 743 C CA . VAL A 1 94 ? -10.693 1.543 -3.135 1.00 90.38 94 VAL A CA 1
ATOM 744 C C . VAL A 1 94 ? -10.050 2.702 -2.361 1.00 90.38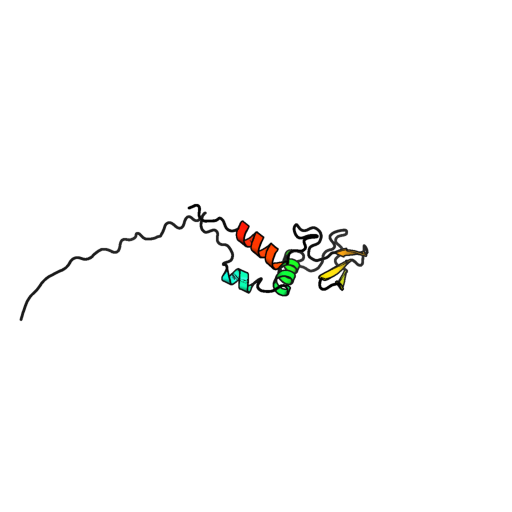 94 VAL A C 1
ATOM 746 O O . VAL A 1 94 ? -10.672 3.734 -2.144 1.00 90.38 94 VAL A O 1
ATOM 749 N N . MET A 1 95 ? -8.796 2.532 -1.939 1.00 92.88 95 MET A N 1
ATOM 750 C CA . MET A 1 95 ? -8.024 3.532 -1.211 1.00 92.88 95 MET A CA 1
ATOM 751 C C . MET A 1 95 ? -7.206 4.422 -2.151 1.00 92.88 95 MET A C 1
ATOM 753 O O . MET A 1 95 ? -6.476 5.283 -1.653 1.00 92.88 95 MET A O 1
ATOM 757 N N . ASP A 1 96 ? -7.257 4.202 -3.467 1.00 91.94 96 ASP A N 1
ATOM 758 C CA . ASP A 1 96 ? -6.514 4.999 -4.439 1.00 91.94 96 ASP A CA 1
ATOM 759 C C . ASP A 1 96 ? -6.965 6.466 -4.407 1.00 91.94 96 ASP A C 1
ATOM 761 O O . ASP A 1 96 ? -8.124 6.769 -4.133 1.00 91.94 96 ASP A O 1
ATOM 765 N N . ASN A 1 97 ? -6.024 7.386 -4.621 1.00 88.94 97 ASN A N 1
ATOM 766 C CA . ASN A 1 97 ? -6.224 8.843 -4.577 1.00 88.94 97 ASN A CA 1
ATOM 767 C C . ASN A 1 97 ? -6.859 9.418 -3.282 1.00 88.94 97 ASN A C 1
ATOM 769 O O . ASN A 1 97 ? -7.171 10.607 -3.197 1.00 88.94 97 ASN A O 1
ATOM 773 N N . SER A 1 98 ? -7.046 8.612 -2.236 1.00 90.56 98 SER A N 1
ATOM 774 C CA . SER A 1 98 ? -7.591 9.095 -0.970 1.00 90.56 98 SER A CA 1
ATOM 775 C C . SER A 1 98 ? -6.502 9.750 -0.116 1.00 90.56 98 SER A C 1
ATOM 777 O O . SER A 1 98 ? -5.475 9.139 0.176 1.00 90.56 98 SER A O 1
ATOM 779 N N . LYS A 1 99 ? -6.817 10.915 0.456 1.00 89.62 99 LYS A N 1
ATOM 780 C CA . LYS A 1 99 ? -5.973 11.606 1.448 1.00 89.62 99 LYS A CA 1
ATOM 781 C C . LYS A 1 99 ? -6.036 10.999 2.857 1.00 89.62 99 LYS A C 1
ATOM 783 O O . LYS A 1 99 ? -5.223 11.348 3.704 1.00 89.62 99 LYS A O 1
ATOM 788 N N . LEU A 1 100 ? -6.984 10.095 3.122 1.00 92.94 100 LEU A N 1
ATOM 789 C CA . LEU A 1 100 ? -7.094 9.441 4.426 1.00 92.94 100 LEU A CA 1
ATOM 790 C C . LEU A 1 100 ? -5.895 8.513 4.693 1.00 92.94 100 LEU A C 1
ATOM 792 O O . LEU A 1 100 ? -5.491 7.774 3.778 1.00 92.94 100 LEU A O 1
ATOM 796 N N . PRO A 1 101 ? -5.374 8.489 5.937 1.00 91.88 101 PRO A N 1
ATOM 797 C CA . PRO A 1 101 ? -4.372 7.522 6.367 1.00 91.88 101 PRO A CA 1
ATOM 798 C C . PRO A 1 101 ? -4.854 6.084 6.179 1.00 91.88 101 PRO A C 1
ATOM 800 O O . PRO A 1 101 ? -6.034 5.776 6.359 1.00 91.88 101 PRO A O 1
ATOM 803 N N . LEU A 1 102 ? -3.925 5.175 5.882 1.00 92.12 102 LEU A N 1
ATOM 804 C CA . LEU A 1 102 ? -4.249 3.764 5.663 1.00 92.12 102 LEU A CA 1
ATOM 805 C C . LEU A 1 102 ? -4.907 3.120 6.897 1.00 92.12 102 LEU A C 1
ATOM 807 O O . LEU A 1 102 ? -5.847 2.340 6.771 1.00 92.12 102 LEU A O 1
ATOM 811 N N . ARG A 1 103 ? -4.484 3.528 8.098 1.00 93.38 103 ARG A N 1
ATOM 812 C CA . ARG A 1 103 ? -5.087 3.097 9.366 1.00 93.38 103 ARG A CA 1
ATOM 813 C C . ARG A 1 103 ? -6.583 3.416 9.447 1.00 93.38 103 ARG A C 1
ATOM 815 O O . ARG A 1 103 ? -7.348 2.586 9.928 1.00 93.38 103 ARG A O 1
ATOM 822 N N . THR A 1 104 ? -7.006 4.585 8.962 1.00 93.75 104 THR A N 1
ATOM 823 C CA . THR A 1 104 ? -8.418 4.998 8.956 1.00 93.75 104 THR A CA 1
ATOM 824 C C . THR A 1 104 ? -9.248 4.107 8.039 1.00 93.75 104 THR A C 1
ATOM 826 O O . THR A 1 104 ? -10.332 3.678 8.422 1.00 93.75 104 THR A O 1
ATOM 829 N N . TRP A 1 105 ? -8.716 3.764 6.864 1.00 94.06 105 TRP A N 1
ATOM 830 C CA . TRP A 1 105 ? -9.360 2.824 5.945 1.00 94.06 105 TRP A CA 1
ATOM 831 C C . TRP A 1 105 ? -9.522 1.434 6.553 1.00 94.06 105 TRP A C 1
ATOM 833 O O . TRP A 1 105 ? -10.621 0.883 6.535 1.00 94.06 105 TRP A O 1
ATOM 843 N N . LEU A 1 106 ? -8.452 0.889 7.138 1.00 92.06 106 LEU A N 1
ATOM 844 C CA . LEU A 1 106 ? -8.491 -0.431 7.767 1.00 92.06 106 LEU A CA 1
ATOM 845 C C . LEU A 1 106 ? -9.443 -0.461 8.968 1.00 92.06 106 LEU A C 1
ATOM 847 O O . LEU A 1 106 ? -10.157 -1.444 9.150 1.00 92.06 106 LEU A O 1
ATOM 851 N N . LEU A 1 107 ? -9.502 0.620 9.755 1.00 92.00 107 LEU A N 1
ATOM 852 C CA . LEU A 1 107 ? -10.464 0.750 10.849 1.00 92.00 107 LEU A CA 1
ATOM 853 C C . LEU A 1 107 ? -11.903 0.802 10.324 1.00 92.00 107 LEU A C 1
ATOM 855 O O . LEU A 1 107 ? -12.765 0.112 10.858 1.00 92.00 107 LEU A O 1
ATOM 859 N N . GLY A 1 108 ? -12.161 1.569 9.263 1.00 91.38 108 GLY A N 1
ATOM 860 C CA . GLY A 1 108 ? -13.473 1.624 8.619 1.00 91.38 108 GLY A CA 1
ATOM 861 C C . GLY A 1 108 ? -13.928 0.250 8.124 1.00 91.38 108 GLY A C 1
ATOM 862 O O . GLY A 1 108 ? -15.018 -0.193 8.470 1.00 91.38 108 GLY A O 1
ATOM 863 N N . MET A 1 109 ? -13.066 -0.472 7.400 1.00 88.75 109 MET A N 1
ATOM 864 C CA . MET A 1 109 ? -13.344 -1.842 6.943 1.00 88.75 109 MET A CA 1
ATOM 865 C C . MET A 1 109 ? -13.610 -2.798 8.110 1.00 88.75 109 MET A C 1
ATOM 867 O O . MET A 1 109 ? -14.538 -3.603 8.061 1.00 88.75 109 MET A O 1
ATOM 871 N N . TYR A 1 110 ? -12.823 -2.686 9.179 1.00 88.19 110 TYR A N 1
ATOM 872 C CA . TYR A 1 110 ? -12.991 -3.480 10.389 1.00 88.19 110 TYR A CA 1
ATOM 873 C C . TYR A 1 110 ? -14.337 -3.228 11.086 1.00 88.19 110 TYR A C 1
ATOM 875 O O . TYR A 1 110 ? -14.979 -4.175 11.538 1.00 88.19 110 TYR A O 1
ATOM 883 N N . LEU A 1 111 ? -14.778 -1.970 11.167 1.00 86.75 111 LEU A N 1
ATOM 884 C CA . LEU A 1 111 ? -16.060 -1.605 11.773 1.00 86.75 111 LEU A CA 1
ATOM 885 C C . LEU A 1 111 ? -17.244 -2.016 10.894 1.00 86.75 111 LEU A C 1
ATOM 887 O O . LEU A 1 111 ? -18.221 -2.532 11.419 1.00 86.75 111 LEU A O 1
ATOM 891 N N . LEU A 1 112 ? -17.142 -1.854 9.572 1.00 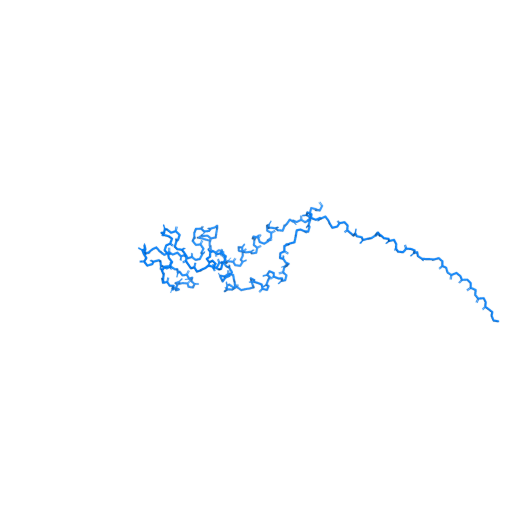84.44 112 LEU A N 1
ATOM 892 C CA . LEU A 1 112 ? -18.182 -2.278 8.627 1.00 84.44 112 LEU A CA 1
ATOM 893 C C . LEU A 1 112 ? -18.353 -3.802 8.590 1.00 84.44 112 LEU A C 1
ATOM 895 O O . LEU A 1 112 ? -19.467 -4.294 8.445 1.00 84.44 112 LEU A O 1
ATOM 899 N N . GLY A 1 113 ? -17.259 -4.555 8.743 1.00 79.44 113 GLY A N 1
ATOM 900 C CA . GLY A 1 113 ? -17.304 -6.016 8.837 1.00 79.44 113 GLY A CA 1
ATOM 901 C C . GLY A 1 113 ? -17.902 -6.527 10.151 1.00 79.44 113 GLY A C 1
ATOM 902 O O . GLY A 1 113 ? -18.288 -7.690 10.245 1.00 79.44 113 GLY A O 1
ATOM 903 N N . ARG A 1 114 ? -18.001 -5.674 11.176 1.00 71.94 114 ARG A N 1
ATOM 904 C CA . ARG A 1 114 ? -18.669 -6.0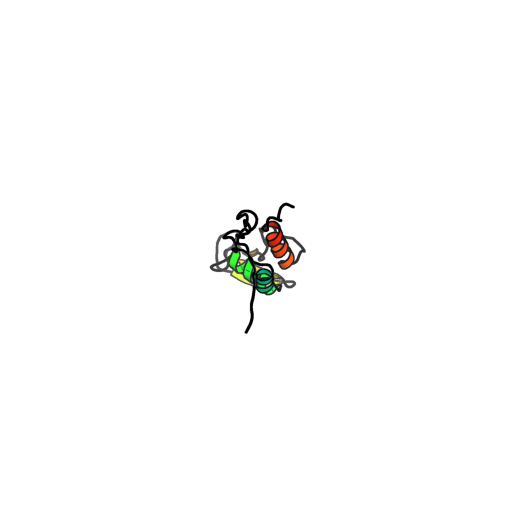10 12.431 1.00 71.94 114 ARG A CA 1
ATOM 905 C C . ARG A 1 114 ? -20.146 -5.693 12.300 1.00 71.94 114 ARG A C 1
ATOM 907 O O . ARG A 1 114 ? -20.541 -4.535 12.264 1.00 71.94 114 ARG A O 1
ATOM 914 N N . ARG A 1 115 ? -20.978 -6.732 12.280 1.00 63.28 115 ARG A N 1
ATOM 915 C CA . ARG A 1 115 ? -22.422 -6.550 12.415 1.00 63.28 115 ARG A CA 1
ATOM 916 C C . ARG A 1 115 ? -22.695 -5.942 13.800 1.00 63.28 115 ARG A C 1
ATOM 918 O O . ARG A 1 115 ? -22.334 -6.578 14.793 1.00 63.28 115 ARG A O 1
ATOM 925 N N . PRO A 1 116 ? -23.286 -4.740 13.905 1.00 58.81 116 PRO A N 1
ATOM 926 C CA . PRO A 1 116 ? -23.705 -4.235 15.201 1.00 58.81 116 PRO A CA 1
ATOM 927 C C . PRO A 1 116 ? -24.769 -5.183 15.777 1.00 58.81 116 PRO A C 1
ATOM 929 O O . PRO A 1 116 ? -25.575 -5.724 15.006 1.00 58.81 116 PRO A O 1
ATOM 932 N N . PRO A 1 117 ? -24.784 -5.427 17.100 1.00 55.56 117 PRO A N 1
ATOM 933 C CA . PRO A 1 117 ? -25.922 -6.085 17.717 1.00 55.56 117 PRO A CA 1
ATOM 934 C C . PRO A 1 117 ? -27.152 -5.232 17.397 1.00 55.56 117 PRO A C 1
ATOM 936 O O . PRO A 1 117 ? -27.171 -4.037 17.685 1.00 55.56 117 PRO A O 1
ATOM 939 N N . LEU A 1 118 ? -28.126 -5.829 16.708 1.00 57.06 118 LEU A N 1
ATOM 940 C CA . LEU A 1 118 ? -29.436 -5.211 16.551 1.00 57.06 118 LEU A CA 1
ATOM 941 C C . LEU A 1 118 ? -29.994 -5.078 17.971 1.00 57.06 118 LEU A C 1
ATOM 943 O O . LEU A 1 118 ? -30.168 -6.100 18.638 1.00 57.06 118 LEU A O 1
ATOM 947 N N . VAL A 1 119 ? -30.122 -3.831 18.430 1.00 52.72 119 VAL A N 1
ATOM 948 C CA . VAL A 1 119 ? -30.841 -3.473 19.658 1.00 52.72 119 VAL A CA 1
ATOM 949 C C . VAL A 1 119 ? -32.311 -3.809 19.462 1.00 52.72 119 VAL A C 1
ATOM 951 O O . VAL A 1 119 ? -32.808 -3.554 18.340 1.00 52.72 119 VAL A O 1
#

Secondary structure (DSSP, 8-state):
-------------S-------TTT---PPPHHHHHHHSSSHHHHHHHHHHHH-TTS---TTT----EEEEEETTEEEEEETTT--EEETTTTSTTTT--S-HHHHHHHHHHHTSPPP--

Sequence (119 aa):
MRADRSMVGPSLHRDQIMAMNRVQFQAGLSLPAFLKRYGNAQQCEQALEISRWPQGFVCPRCAATAHSRFQRHGTTYWQCTACYRQTSLRSGTVMDNSKLPLRTWLLGMYLLGRRPPLV

pLDDT: mean 79.22, std 21.65, range [30.3, 97.38]

Organism: Xanthomonas oryzae pv. oryzae (strain KACC10331 / KXO85) (NCBI:txid291331)